Protein AF-A0A7S4EVF6-F1 (afdb_monomer_lite)

Radius of gyration: 27.23 Å; chains: 1; bounding box: 64×54×67 Å

InterPro domains:
  IPR007513 Small EDRK-rich factor-like, N-terminal [PF04419] (1-36)

Structure (mmCIF, N/CA/C/O backbone):
data_AF-A0A7S4EVF6-F1
#
_entry.id   AF-A0A7S4EVF6-F1
#
loop_
_atom_site.group_PDB
_atom_site.id
_atom_site.type_symbol
_atom_site.label_atom_id
_atom_site.label_alt_id
_atom_site.label_comp_id
_atom_site.label_asym_id
_atom_site.label_entity_id
_atom_site.label_seq_id
_atom_site.pdbx_PDB_ins_code
_atom_site.Cartn_x
_atom_site.Cartn_y
_atom_site.Cartn_z
_atom_site.occupancy
_atom_site.B_iso_or_equiv
_atom_site.auth_seq_id
_atom_site.auth_comp_id
_atom_site.auth_asym_id
_atom_site.auth_atom_id
_atom_site.pdbx_PDB_model_num
ATOM 1 N N . MET A 1 1 ? -26.878 8.960 45.088 1.00 50.44 1 MET A N 1
ATOM 2 C CA . MET A 1 1 ? -26.623 9.334 43.675 1.00 50.44 1 MET A CA 1
ATOM 3 C C . MET A 1 1 ? -25.714 8.299 42.992 1.00 50.44 1 MET A C 1
ATOM 5 O O . MET A 1 1 ? -24.550 8.562 42.736 1.00 50.44 1 MET A O 1
ATOM 9 N N . ALA A 1 2 ? -26.243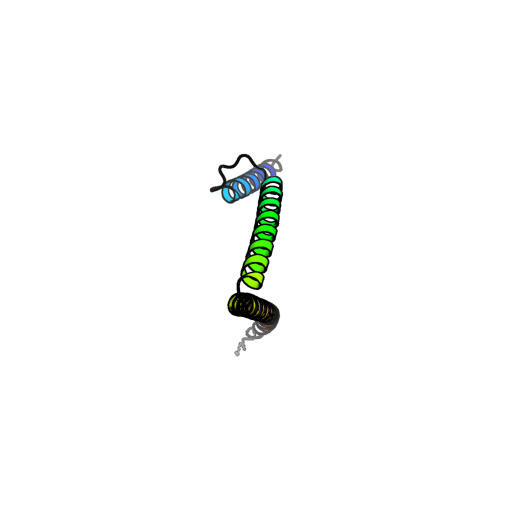 7.113 42.662 1.00 56.34 2 ALA A N 1
ATOM 10 C CA . ALA A 1 2 ? -25.489 5.983 42.083 1.00 56.34 2 ALA A CA 1
ATOM 11 C C . ALA A 1 2 ? -25.161 6.112 40.572 1.00 56.34 2 ALA A C 1
ATOM 13 O O . ALA A 1 2 ? -24.674 5.172 39.951 1.00 56.34 2 ALA A O 1
ATOM 14 N N . ARG A 1 3 ? -25.429 7.272 39.953 1.00 61.47 3 ARG A N 1
ATOM 15 C CA . ARG A 1 3 ? -25.267 7.500 38.501 1.00 61.47 3 ARG A CA 1
ATOM 16 C C . ARG A 1 3 ? -23.849 7.935 38.085 1.00 61.47 3 ARG A C 1
ATOM 18 O O . ARG A 1 3 ? -23.579 8.009 36.889 1.00 61.47 3 ARG A O 1
ATOM 25 N N . GLY A 1 4 ? -22.957 8.216 39.041 1.00 62.47 4 GLY A N 1
ATOM 26 C CA . GLY A 1 4 ? -21.569 8.634 38.778 1.00 62.47 4 GLY A CA 1
ATOM 27 C C . GLY A 1 4 ? -20.616 7.468 38.496 1.00 62.47 4 GLY A C 1
ATOM 28 O O . GLY A 1 4 ? -19.883 7.492 37.509 1.00 62.47 4 GLY A O 1
ATOM 29 N N . LEU A 1 5 ? -20.718 6.390 39.284 1.00 71.94 5 LEU A N 1
ATOM 30 C CA . LEU A 1 5 ? -19.757 5.279 39.265 1.00 71.94 5 LEU A CA 1
ATOM 31 C C . LEU A 1 5 ? -19.688 4.564 37.902 1.00 71.94 5 LEU A C 1
ATOM 33 O O . LEU A 1 5 ? -18.616 4.199 37.430 1.00 71.94 5 LEU A O 1
ATOM 37 N N . SER A 1 6 ? -20.829 4.400 37.225 1.00 77.12 6 SER A N 1
ATOM 38 C CA . SER A 1 6 ? -20.875 3.735 35.915 1.00 77.12 6 SER A CA 1
ATOM 39 C C . SER A 1 6 ? -20.291 4.591 34.788 1.00 77.12 6 SER A C 1
ATOM 41 O O . SER A 1 6 ? -19.733 4.039 33.837 1.00 77.12 6 SER A O 1
ATOM 43 N N . ARG A 1 7 ? -20.415 5.924 34.864 1.00 81.06 7 ARG A N 1
ATOM 44 C CA . ARG A 1 7 ? -19.840 6.829 33.858 1.00 81.06 7 ARG A CA 1
ATOM 45 C C . ARG A 1 7 ? -18.326 6.892 33.999 1.00 81.06 7 ARG A C 1
ATOM 47 O O . ARG A 1 7 ? -17.632 6.747 32.998 1.00 81.06 7 ARG A O 1
ATOM 54 N N . GLU A 1 8 ? -17.824 7.012 35.224 1.00 81.12 8 GLU A N 1
ATOM 55 C CA . GLU A 1 8 ? -16.384 7.007 35.506 1.00 81.12 8 GLU A CA 1
ATOM 56 C C . GLU A 1 8 ? -15.729 5.682 35.108 1.00 81.12 8 GLU A C 1
ATOM 58 O O . GLU A 1 8 ? -14.707 5.681 34.424 1.00 81.12 8 GLU A O 1
ATOM 63 N N . GLN A 1 9 ? -16.351 4.542 35.425 1.00 83.50 9 GLN A N 1
ATOM 64 C CA . GLN A 1 9 ? -15.843 3.239 34.986 1.00 83.50 9 GLN A CA 1
ATOM 65 C C . GLN A 1 9 ? -15.841 3.089 33.459 1.00 83.50 9 GLN A C 1
ATOM 67 O O . GLN A 1 9 ? -14.919 2.494 32.900 1.00 83.50 9 GLN A O 1
ATOM 72 N N . SER A 1 10 ? -16.852 3.624 32.768 1.00 83.88 10 SER A N 1
ATOM 73 C CA . SER A 1 10 ? -16.907 3.609 31.302 1.00 83.88 10 SER A CA 1
ATOM 74 C C . SER A 1 10 ? -15.785 4.453 30.689 1.00 83.88 10 SER A C 1
ATOM 76 O O . SER A 1 10 ? -15.052 3.979 29.819 1.00 83.88 10 SER A O 1
ATOM 78 N N . GLN A 1 11 ? -15.569 5.666 31.206 1.00 83.38 11 GLN A N 1
ATOM 79 C CA . GLN A 1 11 ? -14.469 6.527 30.771 1.00 83.38 11 GLN A CA 1
ATOM 80 C C . GLN A 1 11 ? -13.107 5.873 31.030 1.00 83.38 11 GLN A C 1
ATOM 82 O O . GLN A 1 11 ? -12.283 5.807 30.121 1.00 83.38 11 GLN A O 1
ATOM 87 N N . GLN A 1 12 ? -12.893 5.288 32.213 1.00 82.69 12 GLN A N 1
ATOM 88 C CA . GLN A 1 12 ? -11.655 4.568 32.523 1.00 82.69 12 GLN A CA 1
ATOM 89 C C . GLN A 1 12 ? -11.422 3.364 31.601 1.00 82.69 12 GLN A C 1
ATOM 91 O O . GLN A 1 12 ? -10.288 3.122 31.188 1.00 82.69 12 GLN A O 1
ATOM 96 N N . LYS A 1 13 ? -12.467 2.607 31.239 1.00 85.62 13 LYS A N 1
ATOM 97 C CA . LYS A 1 13 ? -12.353 1.496 30.277 1.00 85.62 13 LYS A CA 1
ATOM 98 C C . LYS A 1 13 ? -11.982 1.994 28.880 1.00 85.62 13 LYS A C 1
ATOM 100 O O . LYS A 1 13 ? -11.142 1.378 28.227 1.00 85.62 13 LYS A O 1
ATOM 105 N N . ASN A 1 14 ? -12.560 3.109 28.440 1.00 82.88 14 ASN A N 1
ATOM 106 C CA . ASN A 1 14 ? -12.251 3.700 27.138 1.00 82.88 14 ASN A CA 1
ATOM 107 C C . ASN A 1 14 ? -10.819 4.247 27.085 1.00 82.88 14 ASN A C 1
ATOM 109 O O . ASN A 1 14 ? -10.107 3.968 26.124 1.00 82.88 14 ASN A O 1
ATOM 113 N N . ILE A 1 15 ? -10.368 4.922 28.145 1.00 80.62 15 ILE A N 1
ATOM 114 C CA . ILE A 1 15 ? -8.985 5.405 28.281 1.00 80.62 15 ILE A CA 1
ATOM 115 C C . ILE A 1 15 ? -7.997 4.232 28.298 1.00 80.62 15 ILE A C 1
ATOM 117 O O . ILE A 1 15 ? -6.987 4.255 27.600 1.00 80.62 15 ILE A O 1
ATOM 121 N N . LYS A 1 16 ? -8.294 3.157 29.040 1.00 80.56 16 LYS A N 1
ATOM 122 C CA . LYS A 1 16 ? -7.447 1.953 29.048 1.00 80.56 16 LYS A CA 1
ATOM 123 C C . LYS A 1 16 ? -7.372 1.291 27.672 1.00 80.56 16 LYS A C 1
ATOM 125 O O . LYS A 1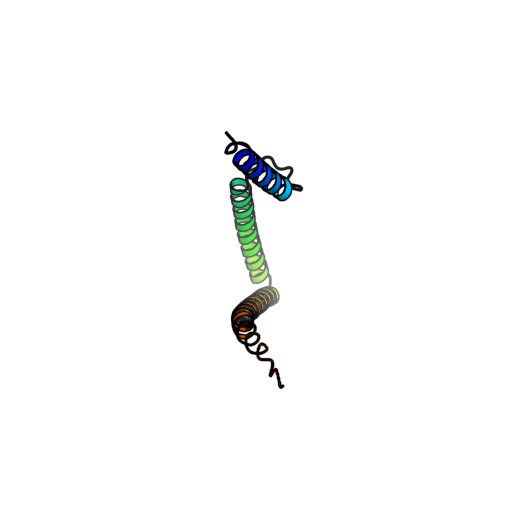 16 ? -6.302 0.828 27.292 1.00 80.56 16 LYS A O 1
ATOM 130 N N . LYS A 1 17 ? -8.471 1.264 26.907 1.00 80.50 17 LYS A N 1
ATOM 131 C CA . LYS A 1 17 ? -8.484 0.737 25.530 1.00 80.50 17 LYS A CA 1
ATOM 132 C C . LYS A 1 17 ? -7.633 1.579 24.581 1.00 80.50 17 LYS A C 1
ATOM 134 O O . LYS A 1 17 ? -6.861 1.009 23.815 1.00 80.50 17 LYS A O 1
ATOM 139 N N . THR A 1 18 ? -7.723 2.906 24.641 1.00 72.88 18 THR A N 1
ATOM 140 C CA . THR A 1 18 ? -6.894 3.787 23.800 1.00 72.88 18 THR A CA 1
ATOM 141 C C . THR A 1 18 ? -5.417 3.729 24.189 1.00 72.88 18 THR A C 1
ATOM 143 O O . THR A 1 18 ? -4.560 3.669 23.310 1.00 72.88 18 THR A O 1
ATOM 146 N N . GLN A 1 19 ? -5.100 3.650 25.484 1.00 70.25 19 GLN A N 1
ATOM 147 C CA . GLN A 1 19 ? -3.727 3.453 25.961 1.00 70.25 19 GLN A CA 1
ATOM 148 C C . GLN A 1 19 ? -3.162 2.081 25.564 1.00 70.25 19 GLN A C 1
ATOM 150 O O . GLN A 1 19 ? -2.020 1.995 25.120 1.00 70.25 19 GLN A O 1
ATOM 155 N N . ALA A 1 20 ? -3.955 1.008 25.667 1.00 73.44 20 ALA A N 1
ATOM 156 C CA . ALA A 1 20 ? -3.545 -0.329 25.238 1.00 73.44 20 ALA A CA 1
ATOM 157 C C . ALA A 1 20 ? -3.347 -0.420 23.716 1.00 73.44 20 ALA A C 1
ATOM 159 O O . ALA A 1 20 ? -2.410 -1.078 23.273 1.00 73.44 20 ALA A O 1
ATOM 160 N N . GLY A 1 21 ? -4.169 0.276 22.924 1.00 67.50 21 GLY A N 1
ATOM 161 C CA . GLY A 1 21 ? -4.021 0.340 21.466 1.00 67.50 21 GLY A CA 1
ATOM 162 C C . GLY A 1 21 ? -2.754 1.064 20.996 1.00 67.50 21 GLY A C 1
ATOM 163 O O . GLY A 1 21 ? -2.267 0.793 19.905 1.00 67.50 21 GLY A O 1
ATOM 164 N N . ASN A 1 22 ? -2.180 1.939 21.828 1.00 65.25 22 ASN A N 1
ATOM 165 C CA . ASN A 1 22 ? -0.958 2.688 21.520 1.00 65.25 22 ASN A CA 1
ATOM 166 C C . ASN A 1 22 ? 0.318 2.099 22.156 1.00 65.25 22 ASN A C 1
ATOM 168 O O . ASN A 1 22 ? 1.372 2.721 22.045 1.00 65.25 22 ASN A O 1
ATOM 172 N N . LYS A 1 23 ? 0.273 0.910 22.780 1.00 63.81 23 LYS A N 1
ATOM 173 C CA . LYS A 1 23 ? 1.385 0.309 23.560 1.00 63.81 23 LYS A CA 1
ATOM 174 C C . LYS A 1 23 ? 2.700 0.003 22.811 1.00 63.81 23 LYS A C 1
ATOM 176 O O . LYS A 1 23 ? 3.602 -0.574 23.405 1.00 63.81 23 LYS A O 1
ATOM 181 N N . GLY A 1 24 ? 2.844 0.398 21.551 1.00 69.31 24 GLY A N 1
ATOM 182 C CA . GLY A 1 24 ? 4.100 0.305 20.795 1.00 69.31 24 GLY A CA 1
ATOM 183 C C . GLY A 1 24 ? 4.488 1.591 20.068 1.00 69.31 24 GLY A C 1
ATOM 184 O O . GLY A 1 24 ? 5.540 1.634 19.441 1.00 69.31 24 GLY A O 1
ATOM 185 N N . ASN A 1 25 ? 3.662 2.638 20.132 1.00 70.19 25 ASN A N 1
ATOM 186 C CA . ASN A 1 25 ? 3.940 3.889 19.444 1.00 70.19 25 ASN A CA 1
ATOM 187 C C . ASN A 1 25 ? 4.552 4.904 20.409 1.00 70.19 25 ASN A C 1
ATOM 189 O O . ASN A 1 25 ? 3.836 5.496 21.214 1.00 70.19 25 ASN A O 1
ATOM 193 N N . G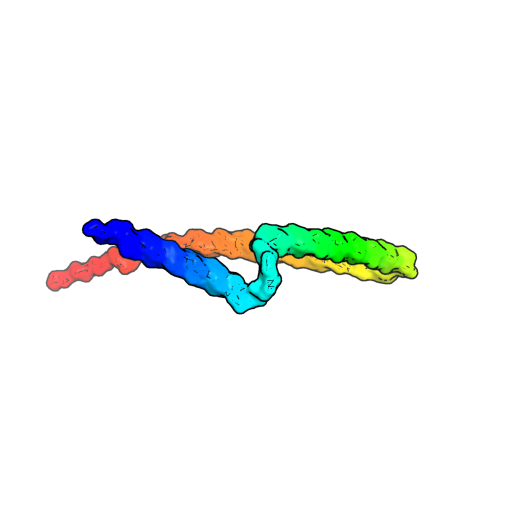LN A 1 26 ? 5.865 5.108 20.304 1.00 76.69 26 GLN A N 1
ATOM 194 C CA . GLN A 1 26 ? 6.586 6.140 21.059 1.00 76.69 26 GLN A CA 1
ATOM 195 C C . GLN A 1 26 ? 6.604 7.497 20.346 1.00 76.69 26 GLN A C 1
ATOM 197 O O . GLN A 1 26 ? 7.071 8.487 20.902 1.00 76.69 26 GLN A O 1
ATOM 202 N N . GLU A 1 27 ? 6.089 7.568 19.119 1.00 71.06 27 GLU A N 1
ATOM 203 C CA . GLU A 1 27 ? 5.999 8.825 18.391 1.00 71.06 27 GLU A CA 1
ATOM 204 C C . GLU A 1 27 ? 4.887 9.682 18.998 1.00 71.06 27 GLU A C 1
ATOM 206 O O . GLU A 1 27 ? 3.733 9.249 19.064 1.00 71.06 27 GLU A O 1
ATOM 211 N N . GLY A 1 28 ? 5.210 10.920 19.388 1.00 77.56 28 GLY A N 1
ATOM 212 C CA . GLY A 1 28 ? 4.260 11.917 19.908 1.00 77.56 28 GLY A CA 1
ATOM 213 C C . GLY A 1 28 ? 3.227 12.415 18.884 1.00 77.56 28 GLY A C 1
ATOM 214 O O . GLY A 1 28 ? 2.674 13.499 19.038 1.00 77.56 28 GLY A O 1
ATOM 215 N N . LEU A 1 29 ? 2.989 11.644 17.823 1.00 80.38 29 LEU A N 1
ATOM 216 C CA . LEU A 1 29 ? 2.060 11.936 16.746 1.00 80.38 29 LEU A CA 1
ATOM 217 C C . LEU A 1 29 ? 0.706 11.282 17.026 1.00 80.38 29 LEU A C 1
ATOM 219 O O . LEU A 1 29 ? 0.597 10.093 17.352 1.00 80.38 29 LEU A O 1
ATOM 223 N N . SER A 1 30 ? -0.357 12.054 16.821 1.00 82.38 30 SER A N 1
ATOM 224 C CA . SER A 1 30 ? -1.719 11.523 16.809 1.00 82.38 30 SER A CA 1
ATOM 225 C C . SER A 1 30 ? -1.903 10.490 15.688 1.00 82.38 30 SER A C 1
ATOM 227 O O . SER A 1 30 ? -1.105 10.393 14.753 1.00 82.38 30 SER A O 1
ATOM 229 N N . ALA A 1 31 ? -2.969 9.690 15.767 1.00 81.31 31 ALA A N 1
ATOM 230 C CA . ALA A 1 31 ? -3.280 8.703 14.730 1.00 81.31 31 ALA A CA 1
ATOM 231 C C . ALA A 1 31 ? -3.431 9.347 13.338 1.00 81.31 31 ALA A C 1
ATOM 233 O O . ALA A 1 31 ? -2.908 8.821 12.359 1.00 81.31 31 ALA A O 1
ATOM 234 N N . THR A 1 32 ? -4.076 10.513 13.266 1.00 83.62 32 THR A N 1
ATOM 235 C CA . THR A 1 32 ? -4.274 11.261 12.017 1.00 83.62 32 THR A CA 1
ATOM 236 C C . THR A 1 32 ? -2.950 11.746 11.430 1.00 83.62 32 THR A C 1
ATOM 238 O O . THR A 1 32 ? -2.688 11.540 10.251 1.00 83.62 32 THR A O 1
ATOM 241 N N . GLN A 1 33 ? -2.064 12.299 12.259 1.00 86.75 33 GLN A N 1
ATOM 242 C CA . GLN A 1 33 ? -0.754 12.780 11.807 1.00 86.75 33 GLN A CA 1
ATOM 243 C C . GLN A 1 33 ? 0.152 11.644 11.321 1.00 86.75 33 GLN A C 1
ATOM 245 O O . GLN A 1 33 ? 0.892 11.810 10.353 1.00 86.75 33 GLN A O 1
ATOM 250 N N . ARG A 1 34 ? 0.075 10.469 11.959 1.00 87.00 34 ARG A N 1
ATOM 251 C CA . ARG A 1 34 ? 0.770 9.272 11.469 1.00 87.00 34 ARG A CA 1
ATOM 252 C C . ARG A 1 34 ? 0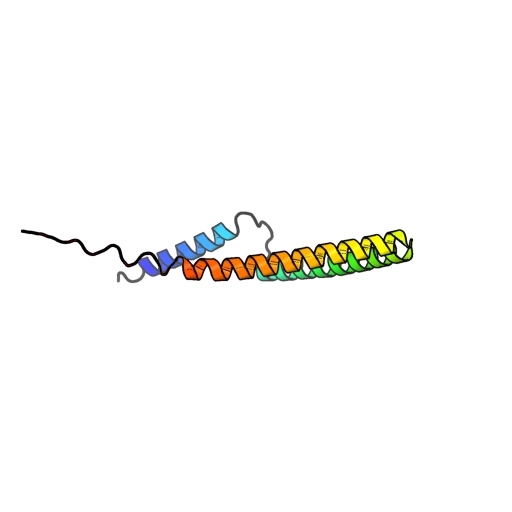.238 8.852 10.104 1.00 87.00 34 ARG A C 1
ATOM 254 O O . ARG A 1 34 ? 1.034 8.654 9.197 1.00 87.00 34 ARG A O 1
ATOM 261 N N . ALA A 1 35 ? -1.082 8.809 9.930 1.00 86.56 35 ALA A N 1
ATOM 262 C CA . ALA A 1 35 ? -1.686 8.483 8.640 1.00 86.56 35 ALA A CA 1
ATOM 263 C C . ALA A 1 35 ? -1.256 9.458 7.528 1.00 86.56 35 ALA A C 1
ATOM 265 O O . ALA A 1 35 ? -0.934 9.022 6.426 1.00 86.56 35 ALA A O 1
ATOM 266 N N . GLU A 1 36 ? -1.190 10.760 7.815 1.00 88.44 36 GLU A N 1
ATOM 267 C CA . GLU A 1 36 ? -0.710 11.770 6.863 1.00 88.44 36 GLU A CA 1
ATOM 268 C C . GLU A 1 36 ? 0.765 11.582 6.500 1.00 88.44 36 GLU A C 1
ATOM 270 O O . GLU A 1 36 ? 1.132 11.649 5.325 1.00 88.44 36 GLU A O 1
ATOM 275 N N . ARG A 1 37 ? 1.623 11.327 7.493 1.00 88.19 37 ARG A N 1
ATOM 276 C CA . ARG A 1 37 ? 3.040 11.040 7.254 1.00 88.19 37 ARG A CA 1
ATOM 277 C C . ARG A 1 37 ? 3.201 9.784 6.406 1.00 88.19 37 ARG A C 1
ATOM 279 O O . ARG A 1 37 ? 3.915 9.801 5.408 1.00 88.19 37 ARG A O 1
ATOM 286 N N . ASP A 1 38 ? 2.530 8.711 6.795 1.00 90.19 38 ASP A N 1
ATOM 287 C CA . ASP A 1 38 ? 2.639 7.423 6.125 1.00 90.19 38 ASP A CA 1
ATOM 288 C C . ASP A 1 38 ? 2.111 7.522 4.685 1.00 90.19 38 ASP A C 1
ATOM 290 O O . ASP A 1 38 ? 2.702 6.940 3.775 1.00 90.19 38 ASP A O 1
ATOM 294 N N . ALA A 1 39 ? 1.068 8.328 4.446 1.00 89.06 39 ALA A N 1
ATOM 295 C CA . ALA A 1 39 ? 0.572 8.639 3.107 1.00 89.06 39 ALA A CA 1
ATOM 296 C C . ALA A 1 39 ? 1.609 9.391 2.256 1.00 89.06 39 ALA A C 1
ATOM 298 O O . ALA A 1 39 ? 1.822 9.012 1.103 1.00 89.06 39 ALA A O 1
ATOM 299 N N . LYS A 1 40 ? 2.293 10.400 2.813 1.00 90.31 40 LYS A N 1
ATOM 300 C CA . LYS A 1 40 ? 3.375 11.122 2.114 1.00 90.31 40 LYS A CA 1
ATOM 301 C C . LYS A 1 40 ? 4.534 10.192 1.756 1.00 90.31 40 LYS A C 1
ATOM 303 O O . LYS A 1 40 ? 4.924 10.124 0.593 1.00 90.31 40 LYS A O 1
ATOM 308 N N . ILE A 1 41 ? 5.001 9.386 2.711 1.00 90.88 41 ILE A N 1
ATOM 309 C CA . ILE A 1 41 ? 6.070 8.398 2.486 1.00 90.88 41 ILE A CA 1
ATOM 310 C C . ILE A 1 41 ? 5.663 7.393 1.397 1.00 90.88 41 ILE A C 1
ATOM 312 O O . ILE A 1 41 ? 6.471 7.017 0.546 1.00 90.88 41 ILE A O 1
ATOM 316 N N . LEU A 1 42 ? 4.404 6.948 1.394 1.00 88.38 42 LEU A N 1
ATOM 317 C CA . LEU A 1 42 ? 3.883 6.052 0.361 1.00 88.38 42 LEU A CA 1
ATOM 318 C C . LEU A 1 42 ? 3.873 6.698 -1.024 1.00 88.38 42 LEU A C 1
ATOM 320 O O . LEU A 1 42 ? 4.237 6.027 -1.991 1.00 88.38 42 LEU A O 1
ATOM 324 N N . GLN A 1 43 ? 3.472 7.966 -1.127 1.00 85.06 43 GLN A N 1
ATOM 325 C CA . GLN A 1 43 ? 3.469 8.710 -2.388 1.00 85.06 43 GLN A CA 1
ATOM 326 C C . GLN A 1 43 ? 4.890 8.894 -2.930 1.00 85.06 43 GLN A C 1
ATOM 328 O O . GLN A 1 43 ? 5.146 8.569 -4.089 1.00 85.06 43 GLN A O 1
ATOM 333 N N . GLU A 1 44 ? 5.834 9.307 -2.084 1.00 84.69 44 GLU A N 1
ATOM 334 C CA . GLU A 1 44 ? 7.248 9.445 -2.454 1.00 84.69 44 GLU A CA 1
ATOM 335 C C . GLU A 1 44 ? 7.844 8.104 -2.904 1.00 84.69 44 GLU A C 1
ATOM 337 O O . GLU A 1 44 ? 8.483 8.007 -3.954 1.00 84.69 44 GLU A O 1
ATOM 342 N N . LYS A 1 45 ? 7.561 7.023 -2.168 1.00 88.62 45 LYS A N 1
ATOM 343 C CA . LYS A 1 45 ? 8.015 5.673 -2.526 1.00 88.62 45 LYS A CA 1
ATOM 344 C C . LYS A 1 45 ? 7.377 5.171 -3.820 1.00 88.62 45 LYS A C 1
ATOM 346 O O . LYS A 1 45 ? 8.020 4.431 -4.566 1.00 88.62 45 LYS A O 1
ATOM 351 N N . ALA A 1 46 ? 6.123 5.528 -4.087 1.00 86.56 46 ALA A N 1
ATOM 352 C CA . ALA A 1 46 ? 5.454 5.190 -5.337 1.00 86.56 46 ALA A CA 1
ATOM 353 C C . ALA A 1 46 ? 6.108 5.912 -6.522 1.00 86.56 46 ALA A C 1
ATOM 355 O O . ALA A 1 46 ? 6.416 5.258 -7.518 1.00 86.56 46 ALA A O 1
ATOM 356 N N . ALA A 1 47 ? 6.395 7.208 -6.384 1.00 82.31 47 ALA A N 1
ATOM 357 C CA . ALA A 1 47 ? 7.091 7.991 -7.400 1.00 82.31 47 ALA A CA 1
ATOM 358 C C . ALA A 1 47 ? 8.511 7.457 -7.662 1.00 82.31 47 ALA A C 1
ATOM 360 O O . ALA A 1 47 ? 8.878 7.223 -8.812 1.00 82.31 47 ALA A O 1
ATOM 361 N N .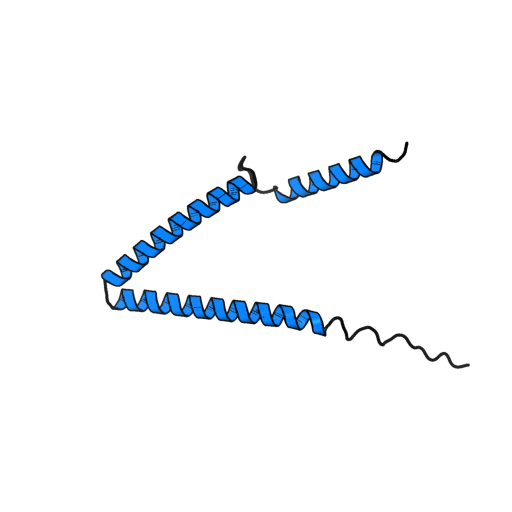 ALA A 1 48 ? 9.277 7.152 -6.608 1.00 84.50 48 ALA A N 1
ATOM 362 C CA . ALA A 1 48 ? 10.613 6.568 -6.739 1.00 84.50 48 ALA A CA 1
ATOM 363 C C . ALA A 1 48 ? 10.590 5.206 -7.454 1.00 84.50 48 ALA A C 1
ATOM 365 O O . ALA A 1 48 ? 11.413 4.944 -8.328 1.00 84.50 48 ALA A O 1
ATOM 366 N N . LYS A 1 49 ? 9.619 4.339 -7.133 1.00 85.44 49 LYS A N 1
ATOM 367 C CA . LYS A 1 49 ? 9.456 3.048 -7.820 1.00 85.44 49 LYS A CA 1
ATOM 368 C C . LYS A 1 49 ? 9.018 3.200 -9.274 1.00 85.44 49 LYS A C 1
ATOM 370 O O . LYS A 1 49 ? 9.448 2.404 -10.102 1.00 85.44 49 LYS A O 1
ATOM 375 N N . ALA A 1 50 ? 8.176 4.183 -9.588 1.00 83.12 50 ALA A N 1
ATOM 376 C CA . ALA A 1 50 ? 7.794 4.475 -10.967 1.00 83.12 50 ALA A CA 1
ATOM 377 C C . ALA A 1 50 ? 9.017 4.923 -11.782 1.00 83.12 50 ALA A C 1
ATOM 379 O O . ALA A 1 50 ? 9.293 4.338 -12.826 1.00 83.12 50 ALA A O 1
ATOM 380 N N . ALA A 1 51 ? 9.822 5.841 -11.241 1.00 82.44 51 ALA A N 1
ATOM 381 C CA . ALA A 1 51 ? 11.063 6.284 -11.873 1.00 82.44 51 ALA A CA 1
ATOM 382 C C . ALA A 1 51 ? 12.072 5.135 -12.066 1.00 82.44 51 ALA A C 1
ATOM 384 O O . ALA A 1 51 ? 12.672 5.012 -13.130 1.00 82.44 51 ALA A O 1
ATOM 385 N N . GLN A 1 52 ? 12.228 4.250 -11.074 1.00 82.12 52 GLN A N 1
ATOM 386 C CA . GLN A 1 52 ? 13.088 3.064 -11.193 1.00 82.12 52 GLN A CA 1
ATOM 387 C C . GLN A 1 52 ? 12.592 2.089 -12.264 1.00 82.12 52 GLN A C 1
ATOM 389 O O . GLN A 1 52 ? 13.398 1.575 -13.034 1.00 82.12 52 GLN A O 1
ATOM 394 N N . ARG A 1 53 ? 11.278 1.846 -12.344 1.00 81.25 53 ARG A N 1
ATOM 395 C CA . ARG A 1 53 ? 10.689 0.988 -13.381 1.00 81.25 53 ARG A CA 1
ATOM 396 C C . ARG A 1 53 ? 10.872 1.578 -14.775 1.00 81.25 53 ARG A C 1
ATOM 398 O O . ARG A 1 53 ? 11.214 0.841 -15.691 1.00 81.25 53 ARG A O 1
ATOM 405 N N . GLU A 1 54 ? 10.700 2.887 -14.935 1.00 78.75 54 GLU A N 1
ATOM 406 C CA . GLU A 1 54 ? 10.976 3.565 -16.205 1.00 78.75 54 GLU A CA 1
ATOM 407 C C . GLU A 1 54 ? 12.457 3.507 -16.586 1.00 78.75 54 GLU A C 1
ATOM 409 O O . GLU A 1 54 ? 12.778 3.280 -17.750 1.00 78.75 54 GLU A O 1
ATOM 414 N N . ALA A 1 55 ? 13.364 3.682 -15.622 1.00 79.88 55 ALA A N 1
ATOM 415 C CA . ALA A 1 55 ? 14.797 3.552 -15.862 1.00 79.88 55 ALA A CA 1
ATOM 416 C C . ALA A 1 55 ? 15.163 2.123 -16.295 1.00 79.88 55 ALA A C 1
ATOM 418 O O . ALA A 1 55 ? 15.882 1.948 -17.277 1.00 79.88 55 ALA A O 1
ATOM 419 N N . LEU A 1 56 ? 14.610 1.107 -15.624 1.00 79.94 56 LEU A N 1
ATOM 420 C CA . LEU A 1 56 ? 14.831 -0.301 -15.958 1.00 79.94 56 LEU A CA 1
ATOM 421 C C . LEU A 1 56 ? 14.280 -0.649 -17.350 1.00 79.94 56 LEU A C 1
ATOM 423 O O . LEU A 1 56 ? 14.943 -1.329 -18.128 1.00 79.94 56 LEU A O 1
ATOM 427 N N . ALA A 1 57 ? 13.093 -0.137 -17.686 1.00 78.25 57 ALA A N 1
ATOM 428 C CA . ALA A 1 57 ? 12.473 -0.338 -18.993 1.00 78.25 57 ALA A CA 1
ATOM 429 C C . ALA A 1 57 ? 13.253 0.339 -20.136 1.00 78.25 57 ALA A C 1
ATOM 431 O O . ALA A 1 57 ? 13.235 -0.155 -21.259 1.00 78.25 57 ALA A O 1
ATOM 432 N N . LYS A 1 58 ? 13.950 1.452 -19.861 1.00 80.19 58 LYS A N 1
ATOM 433 C CA . LYS A 1 58 ? 14.793 2.162 -20.841 1.00 80.19 58 LYS A CA 1
ATOM 434 C C . LYS A 1 58 ? 16.189 1.549 -21.003 1.00 80.19 58 LYS A C 1
ATOM 436 O O . LYS A 1 58 ? 16.805 1.752 -22.043 1.00 80.19 58 LYS A O 1
ATOM 441 N N . GLN A 1 59 ? 16.701 0.834 -19.998 1.00 79.12 59 GLN A N 1
ATOM 442 C CA . GLN A 1 59 ? 18.056 0.266 -20.019 1.00 79.12 59 GLN A CA 1
ATOM 443 C C . GLN A 1 59 ? 18.193 -0.985 -20.893 1.00 79.12 59 GLN A C 1
ATOM 445 O O . GLN A 1 59 ? 19.271 -1.218 -21.434 1.00 79.12 59 GLN A O 1
ATOM 450 N N . SER A 1 60 ? 17.146 -1.803 -21.025 1.00 72.50 60 SER A N 1
ATOM 451 C CA . SER A 1 60 ? 17.192 -3.015 -21.851 1.00 72.50 60 SER A CA 1
ATOM 452 C C . SER A 1 60 ? 15.784 -3.522 -22.201 1.00 72.50 60 SER A C 1
ATOM 454 O O . SER A 1 60 ? 14.878 -3.399 -21.369 1.00 72.50 60 SER A O 1
ATOM 456 N N . PRO A 1 61 ? 15.587 -4.155 -23.377 1.00 74.00 61 PRO A N 1
ATOM 457 C CA . PRO A 1 61 ? 14.362 -4.898 -23.691 1.00 74.00 61 PRO A CA 1
ATOM 458 C C . PRO A 1 61 ? 14.016 -5.973 -22.642 1.00 74.00 61 PRO A C 1
ATOM 460 O O . PRO A 1 61 ? 12.838 -6.162 -22.337 1.00 74.00 61 PRO A O 1
ATOM 463 N N . ASP A 1 62 ? 15.015 -6.595 -22.007 1.00 75.50 62 ASP A N 1
ATOM 464 C CA . ASP A 1 62 ? 14.796 -7.553 -20.909 1.00 75.50 62 ASP A CA 1
ATOM 465 C C . ASP A 1 62 ? 14.258 -6.865 -19.643 1.00 75.50 62 ASP A C 1
ATOM 467 O O . ASP A 1 62 ? 13.433 -7.418 -18.912 1.00 75.50 62 ASP A O 1
ATOM 471 N N . GLY A 1 63 ? 14.667 -5.615 -19.403 1.00 70.12 63 GLY A N 1
ATOM 472 C CA . GLY A 1 63 ? 14.155 -4.786 -18.311 1.00 70.12 63 GLY A CA 1
ATOM 473 C C . GLY A 1 63 ? 12.689 -4.400 -18.514 1.00 70.12 63 GLY A C 1
ATOM 474 O O . GLY A 1 63 ? 11.901 -4.430 -17.567 1.00 70.12 63 GLY A O 1
ATOM 475 N N . ALA A 1 64 ? 12.284 -4.112 -19.754 1.00 73.69 64 ALA A N 1
ATOM 476 C CA . ALA A 1 64 ? 10.885 -3.849 -20.092 1.00 73.69 64 ALA A CA 1
ATOM 477 C C . ALA A 1 64 ? 10.000 -5.099 -19.917 1.00 73.69 64 ALA A C 1
ATOM 479 O O . ALA A 1 64 ? 8.894 -5.003 -19.373 1.00 73.69 64 ALA A O 1
ATOM 480 N N . ALA A 1 65 ? 10.499 -6.278 -20.306 1.00 74.81 65 ALA A N 1
ATOM 481 C CA . ALA A 1 65 ? 9.810 -7.551 -20.094 1.00 74.81 65 ALA A CA 1
ATOM 482 C C . ALA A 1 65 ? 9.628 -7.866 -18.597 1.00 74.81 65 ALA A C 1
ATOM 484 O O . ALA A 1 65 ? 8.525 -8.222 -18.172 1.00 74.81 65 ALA A O 1
ATOM 485 N N . ALA A 1 66 ? 10.661 -7.643 -17.776 1.00 76.88 66 ALA A N 1
ATOM 486 C CA . ALA A 1 66 ? 10.595 -7.848 -16.329 1.00 76.88 66 ALA A CA 1
ATOM 487 C C . ALA A 1 66 ? 9.537 -6.956 -15.648 1.00 76.88 66 ALA A C 1
ATOM 489 O O . ALA A 1 66 ? 8.769 -7.431 -14.807 1.00 76.88 66 ALA A O 1
ATOM 490 N N . VAL A 1 67 ? 9.434 -5.680 -16.044 1.00 79.62 67 VAL A N 1
ATOM 491 C CA . VAL A 1 67 ? 8.405 -4.761 -15.520 1.00 79.62 67 VAL A CA 1
ATOM 492 C C . VAL A 1 67 ? 6.996 -5.212 -15.928 1.00 79.62 67 VAL A C 1
ATOM 494 O O . VAL A 1 67 ? 6.074 -5.174 -15.107 1.00 79.62 67 VAL A O 1
ATOM 497 N N . ALA A 1 68 ? 6.818 -5.690 -17.163 1.00 79.56 68 ALA A N 1
ATOM 498 C CA . ALA A 1 68 ? 5.531 -6.185 -17.651 1.00 79.56 68 ALA A CA 1
ATOM 499 C C . ALA A 1 68 ? 5.082 -7.482 -16.949 1.00 79.56 68 ALA A C 1
ATOM 501 O O . ALA A 1 68 ? 3.899 -7.635 -16.625 1.00 79.56 68 ALA A O 1
ATOM 502 N N . GLU A 1 69 ? 6.000 -8.411 -16.670 1.00 78.12 69 GLU A N 1
ATOM 503 C CA . GLU A 1 69 ? 5.696 -9.618 -15.893 1.00 78.12 69 GLU A CA 1
ATOM 504 C C . GLU A 1 69 ? 5.333 -9.301 -14.438 1.00 78.12 69 GLU A C 1
ATOM 506 O O . GLU A 1 69 ? 4.382 -9.877 -13.895 1.00 78.12 69 GLU A O 1
ATOM 511 N N . GLU A 1 70 ? 6.046 -8.366 -13.803 1.00 78.00 70 GLU A N 1
ATOM 512 C CA . GLU A 1 70 ? 5.753 -7.934 -12.434 1.00 78.00 70 GLU A CA 1
ATOM 513 C C . GLU A 1 70 ? 4.354 -7.295 -12.339 1.00 78.00 70 GLU A C 1
ATOM 515 O O . GLU A 1 70 ? 3.589 -7.596 -11.416 1.00 78.00 70 GLU A O 1
ATOM 520 N N . GLU A 1 71 ? 3.978 -6.462 -13.315 1.00 83.19 71 GLU A N 1
ATOM 521 C CA . GLU A 1 71 ? 2.632 -5.884 -13.433 1.00 83.19 71 GLU A CA 1
ATOM 522 C C . GLU A 1 71 ? 1.557 -6.970 -13.590 1.00 83.19 71 GLU A C 1
ATOM 524 O O . GLU A 1 71 ? 0.568 -6.963 -12.849 1.00 83.19 71 GLU A O 1
ATOM 529 N N . LYS A 1 72 ? 1.766 -7.960 -14.470 1.00 83.62 72 LYS A N 1
ATOM 530 C CA . LYS A 1 72 ? 0.827 -9.082 -14.656 1.00 83.62 72 LYS A CA 1
ATOM 531 C C . LYS A 1 72 ? 0.648 -9.907 -13.382 1.00 83.62 72 LYS A C 1
ATOM 533 O O . LYS A 1 72 ? -0.486 -10.171 -12.979 1.00 83.62 72 LYS A O 1
ATOM 538 N N . ARG A 1 73 ? 1.738 -10.264 -12.690 1.00 83.56 73 ARG A N 1
ATOM 539 C CA . ARG A 1 73 ? 1.670 -10.998 -11.408 1.00 83.56 73 ARG A CA 1
ATOM 540 C C . ARG A 1 73 ? 0.912 -10.203 -10.348 1.00 83.56 73 ARG A C 1
ATOM 542 O O . ARG A 1 73 ? 0.094 -10.757 -9.614 1.00 83.56 73 ARG A O 1
ATOM 549 N N . LYS A 1 74 ? 1.141 -8.891 -10.285 1.00 87.19 74 LYS A N 1
ATOM 550 C CA . LYS A 1 74 ? 0.460 -8.000 -9.341 1.00 87.19 74 LYS A CA 1
ATOM 551 C C . LYS A 1 74 ? -1.032 -7.864 -9.648 1.00 87.19 74 LYS A C 1
ATOM 553 O O . LYS A 1 74 ? -1.834 -7.807 -8.715 1.00 87.19 74 LYS A O 1
ATOM 558 N N . GLN A 1 75 ? -1.420 -7.833 -10.922 1.00 83.56 75 GLN A N 1
ATOM 5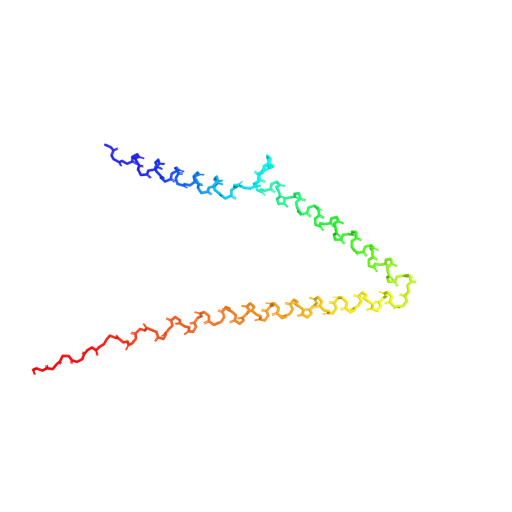59 C CA . GLN A 1 75 ? -2.824 -7.832 -11.340 1.00 83.56 75 GLN A CA 1
ATOM 560 C C . GLN A 1 75 ? -3.517 -9.159 -11.006 1.00 83.56 75 GLN A C 1
ATOM 562 O O . GLN A 1 75 ? -4.573 -9.133 -10.373 1.00 83.56 75 GLN A O 1
ATOM 567 N N . ALA A 1 76 ? -2.889 -10.298 -11.308 1.00 84.69 76 ALA A N 1
ATOM 568 C CA . ALA A 1 76 ? -3.413 -11.619 -10.956 1.00 84.69 76 ALA A CA 1
ATOM 569 C C . ALA A 1 76 ? -3.593 -11.779 -9.435 1.00 84.69 76 ALA A C 1
ATOM 571 O O . ALA A 1 76 ? -4.645 -12.207 -8.967 1.00 84.69 76 ALA A O 1
ATOM 572 N N . ALA A 1 77 ? -2.620 -11.331 -8.633 1.00 87.44 77 ALA A N 1
ATOM 573 C CA . ALA A 1 77 ? -2.728 -11.357 -7.174 1.00 87.44 77 ALA A CA 1
ATOM 574 C C . ALA A 1 77 ? -3.878 -10.478 -6.643 1.00 87.44 77 ALA A C 1
ATOM 576 O O . ALA A 1 77 ? -4.540 -10.834 -5.665 1.00 87.44 77 ALA A O 1
ATOM 577 N N . ARG A 1 78 ? -4.143 -9.329 -7.281 1.00 87.12 78 ARG A N 1
ATOM 578 C CA . ARG A 1 78 ? -5.284 -8.463 -6.938 1.00 87.12 78 ARG A CA 1
ATOM 579 C C . ARG A 1 78 ? -6.617 -9.122 -7.281 1.00 87.12 78 ARG A C 1
ATOM 581 O O . ARG A 1 78 ? -7.539 -9.032 -6.474 1.00 87.12 78 ARG A O 1
ATOM 588 N N . GLN A 1 79 ? -6.709 -9.785 -8.431 1.00 83.00 79 GLN A N 1
ATOM 589 C CA . GLN A 1 79 ? -7.900 -10.532 -8.842 1.00 83.00 79 GLN A CA 1
ATOM 590 C C . GLN A 1 79 ? -8.164 -11.708 -7.896 1.00 83.00 79 GLN A C 1
ATOM 592 O O . GLN A 1 79 ? -9.230 -11.754 -7.291 1.00 83.00 79 GLN A O 1
ATOM 597 N N . ALA A 1 80 ? -7.157 -12.537 -7.615 1.00 86.50 80 ALA A N 1
ATOM 598 C CA . ALA A 1 80 ? -7.269 -13.640 -6.659 1.00 86.50 80 ALA A CA 1
ATOM 599 C C . ALA A 1 80 ? -7.662 -13.161 -5.247 1.00 86.50 80 ALA A C 1
ATOM 601 O O . ALA A 1 80 ? -8.441 -13.806 -4.546 1.00 86.50 80 ALA A O 1
ATOM 602 N N . LYS A 1 81 ? -7.161 -11.995 -4.810 1.00 88.00 81 LYS A N 1
ATOM 603 C CA . LYS A 1 81 ? -7.589 -11.384 -3.541 1.00 88.00 81 LYS A CA 1
ATOM 604 C C . LYS A 1 81 ? -9.049 -10.928 -3.592 1.00 88.00 81 LYS A C 1
ATOM 606 O O . LYS A 1 81 ? -9.763 -11.113 -2.609 1.00 88.00 81 LYS A O 1
ATOM 611 N N . LYS A 1 82 ? -9.487 -10.325 -4.702 1.00 88.44 82 LYS A N 1
ATOM 612 C CA . LYS A 1 82 ? -10.877 -9.891 -4.906 1.00 88.44 82 LYS A CA 1
ATOM 613 C C . LYS A 1 82 ? -11.832 -11.086 -4.881 1.00 88.44 82 LYS A C 1
ATOM 615 O O . LYS A 1 82 ? -12.848 -11.019 -4.200 1.00 88.44 82 LYS A O 1
ATOM 620 N N . GLU A 1 83 ? -11.467 -12.176 -5.543 1.00 81.75 83 GLU A N 1
ATOM 621 C CA . GLU A 1 83 ? -12.220 -13.435 -5.552 1.00 81.75 83 GLU A CA 1
ATOM 622 C C . GLU A 1 83 ? -12.280 -14.070 -4.162 1.00 81.75 83 GLU A C 1
ATOM 624 O O . GLU A 1 83 ? -13.359 -14.407 -3.687 1.00 81.75 83 GLU A O 1
ATOM 629 N N . ARG A 1 84 ? -11.151 -14.148 -3.444 1.00 85.25 84 ARG A N 1
ATOM 630 C CA . ARG A 1 84 ? -11.134 -14.654 -2.063 1.00 85.25 84 ARG A CA 1
ATOM 631 C C . ARG A 1 84 ? -12.049 -13.847 -1.146 1.00 85.25 84 ARG A C 1
ATOM 633 O O . ARG A 1 84 ? -12.763 -14.432 -0.339 1.00 85.25 84 ARG A O 1
ATOM 640 N N . LEU A 1 85 ? -12.020 -12.519 -1.258 1.00 82.69 85 LEU A N 1
ATOM 641 C CA . LEU A 1 85 ? -12.894 -11.649 -0.474 1.00 82.69 85 LEU A CA 1
ATOM 642 C C . LEU A 1 85 ? -14.366 -11.896 -0.815 1.00 82.69 85 LEU A C 1
ATOM 644 O O . LEU A 1 85 ? -15.148 -12.091 0.108 1.00 82.69 85 LEU A O 1
ATOM 648 N N . ALA A 1 86 ? -14.714 -11.967 -2.103 1.00 81.06 86 ALA A N 1
ATOM 649 C CA . ALA A 1 86 ? -16.076 -12.245 -2.558 1.00 81.06 86 ALA A CA 1
ATOM 650 C C . ALA A 1 86 ? -16.594 -13.616 -2.085 1.00 81.06 86 ALA A C 1
ATOM 652 O O . ALA A 1 86 ? -17.716 -13.714 -1.596 1.00 81.06 86 ALA A O 1
ATOM 653 N N . ASN A 1 87 ? -15.761 -14.656 -2.146 1.00 79.00 87 ASN A N 1
ATOM 654 C CA . ASN A 1 87 ? -16.136 -15.989 -1.672 1.00 79.00 87 ASN A CA 1
ATOM 655 C C . ASN A 1 87 ? -16.252 -16.031 -0.140 1.00 79.00 87 ASN A C 1
ATOM 657 O O . ASN A 1 87 ? -17.151 -16.673 0.397 1.00 79.00 87 ASN A O 1
ATOM 661 N N . SER A 1 88 ? -15.383 -15.312 0.581 1.00 77.62 88 SER A N 1
ATOM 662 C CA . SER A 1 88 ? -15.443 -15.248 2.047 1.00 77.62 88 SER A CA 1
ATOM 663 C C . SER A 1 88 ? -16.692 -14.530 2.561 1.00 77.62 88 SER A C 1
ATOM 665 O O . SER A 1 88 ? -17.237 -14.911 3.592 1.00 77.62 88 SER A O 1
ATOM 667 N N . THR A 1 89 ? -17.185 -13.519 1.842 1.00 65.94 89 THR A N 1
ATOM 668 C CA . THR A 1 89 ? -18.409 -12.802 2.218 1.00 65.94 89 THR A CA 1
ATOM 669 C C . THR A 1 89 ? -19.679 -13.572 1.863 1.00 65.94 89 THR A C 1
ATOM 671 O O . THR A 1 89 ? -20.715 -13.320 2.474 1.00 65.94 89 THR A O 1
ATOM 674 N N . GLN A 1 90 ? -19.619 -14.513 0.917 1.00 59.22 90 GLN A N 1
ATOM 675 C CA . GLN A 1 90 ? -20.742 -15.396 0.592 1.00 59.22 90 GLN A CA 1
ATOM 676 C C . GLN A 1 90 ? -20.828 -16.602 1.539 1.00 59.22 90 GLN A C 1
ATOM 678 O O . GLN A 1 90 ? -21.917 -16.905 2.016 1.00 59.22 90 GLN A O 1
ATOM 683 N N . GLY A 1 91 ? -19.696 -17.213 1.910 1.00 53.69 91 GLY A N 1
ATOM 684 C CA . GLY A 1 91 ? -19.680 -18.394 2.786 1.00 53.69 91 GLY A CA 1
ATOM 685 C C . GLY A 1 91 ? -20.188 -18.154 4.215 1.00 53.69 91 GLY A C 1
ATOM 686 O O . GLY A 1 91 ? -20.723 -19.066 4.832 1.00 53.69 91 GLY A O 1
ATOM 687 N N . VAL A 1 92 ? -20.088 -16.925 4.737 1.00 54.22 92 VAL A N 1
ATOM 688 C CA . VAL A 1 92 ? -20.578 -16.588 6.091 1.00 54.22 92 VAL A CA 1
ATOM 689 C C . VAL A 1 92 ? -22.110 -16.475 6.146 1.00 54.22 92 VAL A C 1
ATOM 691 O O . VAL A 1 92 ? -22.697 -16.655 7.205 1.00 54.22 92 VAL A O 1
ATOM 694 N N . ARG A 1 93 ? -22.792 -16.224 5.018 1.00 51.75 93 ARG A N 1
ATOM 695 C CA . ARG A 1 93 ? -24.266 -16.126 4.995 1.00 51.75 93 ARG A CA 1
ATOM 696 C C . ARG A 1 93 ? -24.980 -17.477 4.982 1.00 51.75 93 ARG A C 1
ATOM 698 O O . ARG A 1 93 ? -26.140 -17.528 5.375 1.00 51.75 93 ARG A O 1
ATOM 705 N N . GLU A 1 94 ? -24.324 -18.540 4.526 1.00 49.97 94 GLU A N 1
ATOM 706 C CA . GLU A 1 94 ? -24.938 -19.871 4.407 1.00 49.97 94 GLU A CA 1
ATOM 707 C C . GLU A 1 94 ? -24.815 -20.711 5.684 1.00 49.97 94 GLU A C 1
ATOM 709 O O . GLU A 1 94 ? -25.676 -21.546 5.953 1.00 49.97 94 GLU A O 1
ATOM 714 N N . THR A 1 95 ? -23.808 -20.465 6.526 1.00 52.41 95 THR A N 1
ATOM 715 C CA . THR A 1 95 ? -23.616 -21.248 7.757 1.00 52.41 95 THR A CA 1
ATOM 716 C C . THR A 1 95 ? -24.491 -20.799 8.930 1.00 52.41 95 THR A C 1
ATOM 718 O O . THR A 1 95 ? -24.682 -21.579 9.854 1.00 52.41 95 THR A O 1
ATOM 721 N N . ASP A 1 96 ? -25.068 -19.593 8.890 1.00 51.28 96 ASP A N 1
ATOM 722 C CA . ASP A 1 96 ? -25.951 -19.082 9.956 1.00 51.28 96 ASP A CA 1
ATOM 723 C C . ASP A 1 96 ? -27.430 -19.496 9.798 1.00 51.28 96 ASP A C 1
ATOM 725 O O . ASP A 1 96 ? -28.227 -19.273 10.709 1.00 51.28 96 ASP A O 1
ATOM 729 N N . SER A 1 97 ? -27.836 -20.117 8.678 1.00 51.09 97 SER A N 1
ATOM 730 C CA . SER A 1 97 ? -29.244 -20.509 8.456 1.00 51.09 97 SER A CA 1
ATOM 731 C C . SER A 1 97 ? -29.563 -21.980 8.754 1.00 51.09 97 SER A C 1
ATOM 733 O O . SER A 1 97 ? -30.734 -22.358 8.743 1.00 51.09 97 SER A O 1
ATOM 735 N N . THR A 1 98 ? -28.559 -22.817 9.050 1.00 51.44 98 THR A N 1
ATOM 736 C CA . THR A 1 98 ? -28.753 -24.281 9.138 1.00 51.44 98 THR A CA 1
ATOM 737 C C . THR A 1 98 ? -28.839 -24.826 10.576 1.00 51.44 98 THR A C 1
ATOM 739 O O . THR A 1 98 ? -29.127 -26.005 10.756 1.00 51.44 98 THR A O 1
ATOM 742 N N . ASP A 1 99 ? -28.679 -24.000 11.620 1.00 48.97 99 ASP A N 1
ATOM 743 C CA . ASP A 1 99 ? -28.613 -24.475 13.021 1.00 48.97 99 ASP A CA 1
ATOM 744 C C . ASP A 1 99 ? -29.810 -24.058 13.910 1.00 48.97 99 ASP A C 1
ATOM 746 O O . ASP A 1 99 ? -29.660 -23.794 15.100 1.00 48.97 99 ASP A O 1
ATOM 750 N N . GLN A 1 100 ? -31.028 -23.981 13.349 1.00 48.88 100 GLN A N 1
ATOM 751 C CA . GLN A 1 100 ? -32.259 -23.682 14.119 1.00 48.88 100 GLN A CA 1
ATOM 752 C C . GLN A 1 100 ? -33.303 -24.814 14.196 1.00 48.88 100 GLN A C 1
ATOM 754 O O . GLN A 1 100 ? -34.370 -24.611 14.770 1.00 48.88 100 GLN A O 1
ATOM 759 N N . THR A 1 101 ? -33.041 -26.029 13.700 1.00 50.12 101 THR A N 1
ATOM 760 C CA . THR A 1 101 ? -34.074 -27.095 13.625 1.00 50.12 101 THR A CA 1
ATOM 761 C C . THR A 1 101 ? -33.823 -28.349 14.469 1.00 50.12 101 THR A C 1
ATOM 763 O O . THR A 1 101 ? -34.473 -29.371 14.256 1.00 50.12 101 THR A O 1
ATOM 766 N N . LYS A 1 102 ? -32.977 -28.292 15.507 1.00 48.81 102 LYS A N 1
ATOM 767 C CA . LYS A 1 102 ? -32.873 -29.371 16.516 1.00 48.81 102 LYS A CA 1
ATOM 768 C C . LYS A 1 102 ? -33.368 -28.949 17.905 1.00 48.81 102 LYS A C 1
ATOM 770 O O . LYS A 1 102 ? -32.680 -29.122 18.902 1.00 48.81 102 LYS A O 1
ATOM 775 N N . GLN A 1 103 ? -34.595 -28.439 17.980 1.00 51.84 103 GLN A N 1
ATOM 776 C CA . GLN A 1 103 ? -35.387 -28.433 19.215 1.00 51.84 103 GLN A CA 1
ATOM 777 C C . GLN A 1 103 ? -36.798 -28.938 18.913 1.00 51.84 103 GLN A C 1
ATOM 779 O O . GLN A 1 103 ? -37.703 -28.162 18.641 1.00 51.84 103 GLN A O 1
ATOM 784 N N . ALA A 1 104 ? -36.988 -30.253 18.946 1.00 45.19 104 ALA A N 1
ATOM 785 C CA . ALA A 1 104 ? -38.304 -30.850 19.149 1.00 45.19 104 ALA A CA 1
ATOM 786 C C . ALA A 1 104 ? -38.107 -32.279 19.658 1.00 45.19 104 ALA A C 1
ATOM 788 O O . ALA A 1 104 ? -37.983 -33.234 18.894 1.00 45.19 104 ALA A O 1
ATOM 789 N N . ALA A 1 105 ? -38.020 -32.404 20.979 1.00 59.53 105 ALA A N 1
ATOM 790 C CA . ALA A 1 105 ? -38.218 -33.670 21.661 1.00 59.53 105 ALA A CA 1
ATOM 791 C C . ALA A 1 105 ? -39.630 -34.203 21.365 1.00 59.53 105 ALA A C 1
ATOM 793 O O . ALA A 1 105 ? -40.582 -33.423 21.404 1.00 59.53 105 ALA A O 1
ATOM 794 N N . PRO A 1 106 ? -39.816 -35.518 21.197 1.00 57.22 106 PRO A N 1
ATOM 795 C CA . PRO A 1 106 ? -41.073 -36.141 21.549 1.00 57.22 106 PRO A CA 1
ATOM 796 C C . PRO A 1 106 ? -40.922 -36.784 22.929 1.00 57.22 106 PRO A C 1
ATOM 798 O O . PRO A 1 106 ? -40.405 -37.889 23.076 1.00 57.22 106 PRO A O 1
ATOM 801 N N . SER A 1 107 ? -41.403 -36.055 23.938 1.00 58.84 107 SER A N 1
ATOM 802 C CA . SER A 1 107 ? -41.979 -36.660 25.139 1.00 58.84 107 SER A CA 1
ATOM 803 C C . SER A 1 107 ? -43.021 -37.691 24.700 1.00 58.84 107 SER A C 1
ATOM 805 O O . SER A 1 107 ? -43.887 -37.380 23.877 1.00 58.84 107 SER A O 1
ATOM 807 N N . LYS A 1 108 ? -42.925 -38.915 25.214 1.00 52.97 108 LYS A N 1
ATOM 808 C CA . LYS A 1 108 ? -43.992 -39.908 25.113 1.00 52.97 108 LYS A CA 1
ATOM 809 C C . LYS A 1 108 ? -44.189 -40.610 26.464 1.00 52.97 108 LYS A C 1
ATOM 811 O O . LYS A 1 108 ? -43.236 -40.647 27.241 1.00 52.97 108 LYS A O 1
ATOM 816 N N . PRO A 1 109 ? -45.438 -41.040 26.725 1.00 58.97 109 PRO A N 1
ATOM 817 C CA . PRO A 1 109 ? -46.045 -41.168 28.053 1.00 58.97 109 PRO A CA 1
ATOM 818 C C . PRO A 1 109 ? -45.546 -42.351 28.878 1.00 58.97 109 PRO A C 1
ATOM 820 O O . PRO A 1 109 ? -45.119 -43.359 28.270 1.00 58.97 109 PRO A O 1
#

Sequence (109 aa):
MARGLSREQSQQKNIKKTQAGNKGNQEGLSATQRAERDAKILQEKAAAKAAQREALAKQSPDGAAAVAEEEKRKQAARQAKKERLANSTQGVRETDSTDQTKQAAPSKP

pLDDT: mean 74.75, std 12.65, range [45.19, 90.88]

Secondary structure (DSSP, 8-state):
-TTSHHHHHHHHHHHHHHHHHTTT--S---HHHHHHHHHHHHHHHHHHHHHHHHHHHHH-HHHHHHHHHHHHHHHHHHHHHHHHHHHHHHHHHHHTSSSS---------

Organism: Chrysotila carterae (NCBI:txid13221)

Foldseek 3Di:
DPPPPVVVVVVVVVVVVVCVVCVPPPDPDDPVRVVVVVVVVVVVVVVVVVVVLVVQVVVDVVSVVVSVVVVVVVVVVVVVVVVVVVVVVVVVVVVVPPPDPPPDDDDDD